Protein AF-A0A7Y7D409-F1 (afdb_monomer_lite)

Secondary structure (DSSP, 8-state):
-------HHHHHHHHHHHHHHHHHHHHHHHTTSSS--HHHHHHHHTT---HHHHHHHHH-HHHHHHHHHHHHHH-SEEE---SS---SSS--EEETTEEEEEEE-SS-TTEEEEEEEES-TTSPPPSEEEEE-GGG-EEEEEPPPPBTTEEEEEEETTSHHHHHHH-TT-EEEE-

Sequence (175 aa):
MNKYVIDLALKEVAQAHFVDQDNARSLMNSHAEGSLAASRIYRYVMGGQDDTVAKAVRENLSVRRIYRELLAKTSAFYIPEALAASTEEYPERHGEGCLVRLQDSRAQADQVYLIIEVKDQRRDLPKSLTLFGVEDKMVSLDLPAGRNGVVQTIIDRSSLAAVLLADPKTEIFLR

Structure (m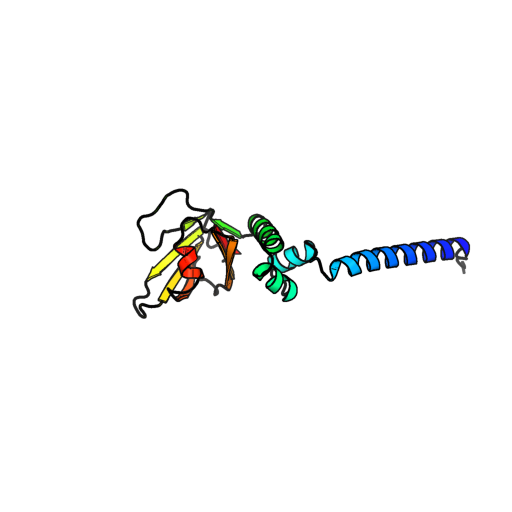mCIF, N/CA/C/O backbone):
data_AF-A0A7Y7D409-F1
#
_entry.id   AF-A0A7Y7D409-F1
#
loop_
_atom_site.group_PDB
_atom_site.id
_atom_site.type_symbol
_atom_site.label_atom_id
_atom_site.label_alt_id
_atom_site.label_comp_id
_atom_site.label_asym_id
_atom_site.label_entity_id
_atom_site.label_seq_id
_atom_site.pdbx_PDB_ins_code
_atom_site.Cartn_x
_atom_site.Cartn_y
_atom_site.Cartn_z
_atom_site.occupancy
_atom_site.B_iso_or_equiv
_atom_site.auth_seq_id
_atom_site.auth_comp_id
_atom_site.auth_asym_id
_atom_site.auth_atom_id
_atom_site.pdbx_PDB_model_num
ATOM 1 N N . MET A 1 1 ? 20.538 -36.639 -53.319 1.00 38.84 1 MET A N 1
ATOM 2 C CA . MET A 1 1 ? 21.292 -35.884 -52.292 1.00 38.84 1 MET A CA 1
ATOM 3 C C . MET A 1 1 ? 21.443 -34.450 -52.777 1.00 38.84 1 MET A C 1
ATOM 5 O O . MET A 1 1 ? 22.251 -34.213 -53.662 1.00 38.84 1 MET A O 1
ATOM 9 N N . ASN A 1 2 ? 20.622 -33.523 -52.279 1.00 40.50 2 ASN A N 1
ATOM 10 C CA . ASN A 1 2 ? 20.646 -32.122 -52.705 1.00 40.50 2 ASN A CA 1
ATOM 11 C C . ASN A 1 2 ? 21.548 -31.330 -51.745 1.00 40.50 2 ASN A C 1
ATOM 13 O O . ASN A 1 2 ? 21.219 -31.207 -50.566 1.00 40.50 2 ASN A O 1
ATOM 17 N N . LYS A 1 3 ? 22.714 -30.867 -52.211 1.00 48.41 3 LYS A N 1
ATOM 18 C CA . LYS A 1 3 ? 23.605 -30.005 -51.422 1.00 48.41 3 LYS A CA 1
ATOM 19 C C . LYS A 1 3 ? 23.141 -28.561 -51.604 1.00 48.41 3 LYS A C 1
ATOM 21 O O . LYS A 1 3 ? 23.311 -28.002 -52.682 1.00 48.41 3 LYS A O 1
ATOM 26 N N . TYR A 1 4 ? 22.557 -27.971 -50.564 1.00 51.78 4 TYR A N 1
ATOM 27 C CA . TYR A 1 4 ? 22.319 -26.530 -50.514 1.00 51.78 4 TYR A CA 1
ATOM 28 C C . TYR A 1 4 ? 23.675 -25.816 -50.473 1.00 51.78 4 TYR A C 1
ATOM 30 O O . TYR A 1 4 ? 24.388 -25.880 -49.472 1.00 51.78 4 TYR A O 1
ATOM 38 N N . VAL A 1 5 ? 24.048 -25.179 -51.582 1.00 56.62 5 VAL A N 1
ATOM 39 C CA . VAL A 1 5 ? 25.171 -24.241 -51.632 1.00 56.62 5 VAL A CA 1
ATOM 40 C C . VAL A 1 5 ? 24.634 -22.916 -51.106 1.00 56.62 5 VAL A C 1
ATOM 42 O O . VAL A 1 5 ? 23.872 -22.239 -51.788 1.00 56.62 5 VAL A O 1
ATOM 45 N N . ILE A 1 6 ? 24.954 -22.593 -49.854 1.00 57.56 6 ILE A N 1
ATOM 46 C CA . ILE A 1 6 ? 24.654 -21.277 -49.289 1.00 57.56 6 ILE A CA 1
ATOM 47 C C . ILE A 1 6 ? 25.613 -20.289 -49.952 1.00 57.56 6 ILE A C 1
ATOM 49 O O . ILE A 1 6 ? 26.829 -20.453 -49.853 1.00 57.56 6 ILE A O 1
ATOM 53 N N . ASP A 1 7 ? 25.049 -19.306 -50.648 1.00 67.00 7 ASP A N 1
ATOM 54 C CA . ASP A 1 7 ? 25.783 -18.224 -51.297 1.00 67.00 7 ASP A CA 1
ATOM 55 C C . ASP A 1 7 ? 26.647 -17.480 -50.264 1.00 67.00 7 ASP A C 1
ATOM 57 O O . ASP A 1 7 ? 26.165 -17.039 -49.214 1.00 67.00 7 ASP A O 1
ATOM 61 N N . LEU A 1 8 ? 27.947 -17.390 -50.548 1.00 59.88 8 LEU A N 1
ATOM 62 C CA . LEU A 1 8 ? 28.950 -16.800 -49.666 1.00 59.88 8 LEU A CA 1
ATOM 63 C C . LEU A 1 8 ? 28.647 -15.319 -49.393 1.00 59.88 8 LEU A C 1
ATOM 65 O O . LEU A 1 8 ? 28.814 -14.868 -48.262 1.00 59.88 8 LEU A O 1
ATOM 69 N N . ALA A 1 9 ? 28.096 -14.605 -50.380 1.00 64.62 9 ALA A N 1
ATOM 70 C CA . ALA A 1 9 ? 27.677 -13.215 -50.222 1.00 64.62 9 ALA A CA 1
ATOM 71 C C . ALA A 1 9 ? 26.501 -13.086 -49.238 1.00 64.62 9 ALA A C 1
ATOM 73 O O . ALA A 1 9 ? 26.451 -12.165 -48.425 1.00 64.62 9 ALA A O 1
ATOM 74 N N . LEU A 1 10 ? 25.581 -14.057 -49.243 1.00 62.00 10 LEU A N 1
ATOM 75 C CA . LEU A 1 10 ? 24.453 -14.094 -48.309 1.00 62.00 10 LEU A CA 1
ATOM 76 C C . LEU A 1 10 ? 24.924 -14.345 -46.869 1.00 62.00 10 LEU A C 1
ATOM 78 O O . LEU A 1 10 ? 24.352 -13.808 -45.921 1.00 62.00 10 LEU A O 1
ATOM 82 N N . LYS A 1 11 ? 25.988 -15.140 -46.702 1.00 64.12 11 LYS A N 1
ATOM 83 C CA . LYS A 1 11 ? 26.607 -15.405 -45.400 1.00 64.12 11 LYS A CA 1
ATOM 84 C C . LYS A 1 11 ? 27.303 -14.163 -44.840 1.00 64.12 11 LYS A C 1
ATOM 86 O O . LYS A 1 11 ? 27.151 -13.887 -43.654 1.00 64.12 11 LYS A O 1
ATOM 91 N N . GLU A 1 12 ? 28.023 -13.416 -45.671 1.00 67.88 12 GLU A N 1
ATOM 92 C CA . GLU A 1 12 ? 28.714 -12.189 -45.255 1.00 67.88 12 GLU A CA 1
ATOM 93 C C . GLU A 1 12 ? 27.729 -11.076 -44.881 1.00 67.88 12 GLU A C 1
ATOM 95 O O . GLU A 1 12 ? 27.881 -10.449 -43.834 1.00 67.88 12 GLU A O 1
ATOM 100 N N . VAL A 1 13 ? 26.657 -10.900 -45.661 1.00 69.06 13 VAL A N 1
ATOM 101 C CA . VAL A 1 13 ? 25.583 -9.947 -45.337 1.00 69.06 13 VAL A CA 1
ATOM 102 C C . VAL A 1 13 ? 24.866 -10.343 -44.044 1.00 69.06 13 VAL A C 1
ATOM 104 O O . VAL A 1 13 ? 24.617 -9.492 -43.191 1.00 69.06 13 VAL A O 1
ATOM 107 N N . ALA A 1 14 ? 24.579 -11.634 -43.849 1.00 61.69 14 ALA A N 1
ATOM 108 C CA . ALA A 1 14 ? 23.964 -12.118 -42.615 1.00 61.69 14 ALA A CA 1
ATOM 109 C C . ALA A 1 14 ? 24.877 -11.924 -41.393 1.00 61.69 14 ALA A C 1
ATOM 111 O O . ALA A 1 14 ? 24.393 -11.563 -40.322 1.00 61.69 14 ALA A O 1
ATOM 112 N N . GLN A 1 15 ? 26.190 -12.126 -41.543 1.00 64.00 15 GLN A N 1
ATOM 113 C CA . GLN A 1 15 ? 27.163 -11.901 -40.472 1.00 64.00 15 GLN A CA 1
ATOM 114 C C . GLN A 1 15 ? 27.304 -10.417 -40.126 1.00 64.00 15 GLN A C 1
ATOM 116 O O . GLN A 1 15 ? 27.269 -10.081 -38.945 1.00 64.00 15 GLN A O 1
ATOM 121 N N . ALA A 1 16 ? 27.388 -9.533 -41.123 1.00 65.56 16 ALA A N 1
ATOM 122 C CA . ALA A 1 16 ? 27.434 -8.088 -40.904 1.00 65.56 16 ALA A CA 1
ATOM 123 C C . ALA A 1 16 ? 26.174 -7.593 -40.178 1.00 65.56 16 ALA A C 1
ATOM 125 O O . ALA A 1 16 ? 26.263 -6.899 -39.169 1.00 65.56 16 ALA A O 1
ATOM 126 N N . HIS A 1 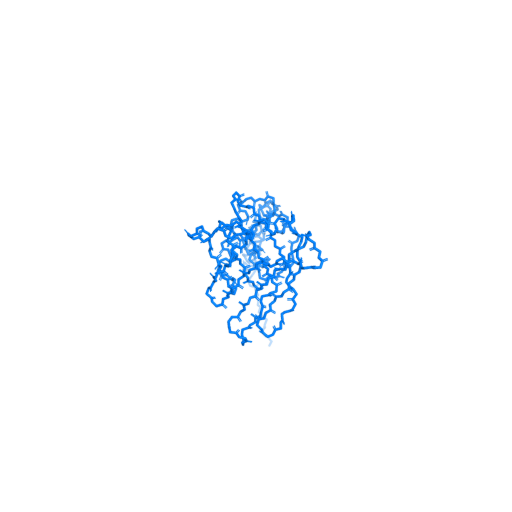17 ? 24.998 -8.055 -40.609 1.00 59.00 17 HIS A N 1
ATOM 127 C CA . HIS A 1 17 ? 23.730 -7.690 -39.982 1.00 59.00 17 HIS A CA 1
ATOM 128 C C . HIS A 1 17 ? 23.602 -8.223 -38.543 1.00 59.00 17 HIS A C 1
ATOM 130 O O . HIS A 1 17 ? 22.967 -7.592 -37.698 1.00 59.00 17 HIS A O 1
ATOM 136 N N . PHE A 1 18 ? 24.203 -9.378 -38.240 1.00 56.41 18 PHE A N 1
ATOM 137 C CA . PHE A 1 18 ? 24.221 -9.934 -36.885 1.00 56.41 18 PHE A CA 1
ATOM 138 C C . PHE A 1 18 ? 25.154 -9.144 -35.959 1.00 56.41 18 PHE A C 1
ATOM 140 O O . PHE A 1 18 ? 24.795 -8.873 -34.817 1.00 56.41 18 PHE A O 1
ATOM 147 N N . VAL A 1 19 ? 26.317 -8.724 -36.466 1.00 68.25 19 VAL A N 1
ATOM 148 C CA . VAL A 1 19 ? 27.272 -7.874 -35.739 1.00 68.25 19 VAL A CA 1
ATOM 149 C C . VAL A 1 19 ? 26.679 -6.489 -35.469 1.00 68.25 19 VAL A C 1
ATOM 151 O O . VAL A 1 19 ? 26.786 -5.993 -34.351 1.00 68.25 19 VAL A O 1
ATOM 154 N N . ASP A 1 20 ? 25.977 -5.895 -36.433 1.00 63.41 20 ASP A N 1
ATOM 155 C CA . ASP A 1 20 ? 25.301 -4.606 -36.243 1.00 63.41 20 ASP A CA 1
ATOM 156 C C . ASP A 1 20 ? 24.177 -4.690 -35.203 1.00 63.41 20 ASP A C 1
ATOM 158 O O . ASP A 1 20 ? 24.021 -3.793 -34.372 1.00 63.41 20 ASP A O 1
ATOM 162 N N . GLN A 1 21 ? 23.421 -5.792 -35.184 1.00 62.19 21 GLN A N 1
ATOM 163 C CA . GLN A 1 21 ? 22.396 -6.028 -34.164 1.00 62.19 21 GLN A CA 1
ATOM 164 C C . GLN A 1 21 ? 22.987 -6.258 -32.770 1.00 62.19 21 GLN A C 1
ATOM 166 O O . GLN A 1 21 ? 22.408 -5.799 -31.782 1.00 62.19 21 GLN A O 1
ATOM 171 N N . ASP A 1 22 ? 24.121 -6.951 -32.677 1.00 60.91 22 ASP A N 1
ATOM 172 C CA . ASP A 1 22 ? 24.805 -7.192 -31.407 1.00 60.91 22 ASP A CA 1
ATOM 173 C C . ASP A 1 22 ? 25.440 -5.905 -30.862 1.00 60.91 22 ASP A C 1
ATOM 175 O O . ASP A 1 22 ? 25.284 -5.579 -29.686 1.00 60.91 22 ASP A O 1
ATOM 179 N N . ASN A 1 23 ? 26.022 -5.085 -31.740 1.00 59.66 23 ASN A N 1
ATOM 180 C CA . ASN A 1 23 ? 26.533 -3.758 -31.400 1.00 59.66 23 ASN A CA 1
ATOM 181 C C . ASN A 1 23 ? 25.413 -2.809 -30.958 1.00 59.66 23 ASN A C 1
ATOM 183 O O . ASN A 1 23 ? 25.553 -2.128 -29.943 1.00 59.66 23 ASN A O 1
ATOM 187 N N . ALA A 1 24 ? 24.273 -2.797 -31.657 1.00 58.12 24 ALA A N 1
ATOM 188 C CA . ALA A 1 24 ? 23.109 -2.006 -31.259 1.00 58.12 24 ALA A CA 1
ATOM 189 C C . ALA A 1 24 ? 22.568 -2.443 -29.886 1.00 58.12 24 ALA A C 1
ATOM 191 O O . ALA A 1 24 ? 22.244 -1.600 -29.049 1.00 58.12 24 ALA A O 1
ATOM 192 N N . ARG A 1 25 ? 22.530 -3.754 -29.613 1.00 57.84 25 ARG A N 1
ATOM 193 C CA . ARG A 1 25 ? 22.157 -4.296 -28.297 1.00 57.84 25 ARG A CA 1
ATOM 194 C C . ARG A 1 25 ? 23.169 -3.948 -27.212 1.00 57.84 25 ARG A C 1
ATOM 196 O O . ARG A 1 25 ? 22.762 -3.597 -26.110 1.00 57.84 25 ARG A O 1
ATOM 203 N N . SER A 1 26 ? 24.461 -4.007 -27.516 1.00 48.62 26 SER A N 1
ATOM 204 C CA . SER A 1 26 ? 25.540 -3.654 -26.591 1.00 48.62 26 SER A CA 1
ATOM 205 C C . SER A 1 26 ? 25.514 -2.163 -26.233 1.00 48.62 26 SER A C 1
ATOM 207 O O . SER A 1 26 ? 25.622 -1.811 -25.061 1.00 48.62 26 SER A O 1
ATOM 209 N N . LEU A 1 27 ? 25.240 -1.285 -27.206 1.00 54.72 27 LEU A N 1
ATOM 210 C CA . LEU A 1 27 ? 25.051 0.157 -26.992 1.00 54.72 27 LEU A CA 1
ATOM 211 C C . LEU A 1 27 ? 23.774 0.477 -26.196 1.00 54.72 27 LEU A C 1
ATOM 213 O O . LEU A 1 27 ? 23.774 1.367 -25.348 1.00 54.72 27 LEU A O 1
ATOM 217 N N . MET A 1 28 ? 22.686 -0.266 -26.420 1.00 56.88 28 MET A N 1
ATOM 218 C CA . MET A 1 28 ? 21.476 -0.149 -25.598 1.00 56.88 28 MET A CA 1
ATOM 219 C C . MET A 1 28 ? 21.702 -0.645 -24.164 1.00 56.88 28 MET A C 1
ATOM 221 O O . MET A 1 28 ? 21.173 -0.052 -23.226 1.00 56.88 28 MET A O 1
ATOM 225 N N . ASN A 1 29 ? 22.505 -1.695 -23.979 1.00 52.81 29 ASN A N 1
ATOM 226 C CA . ASN A 1 29 ? 22.833 -2.236 -22.662 1.00 52.81 29 ASN A CA 1
ATOM 227 C C . ASN A 1 29 ? 23.828 -1.352 -21.891 1.00 52.81 29 ASN A C 1
ATOM 229 O O . ASN A 1 29 ? 23.675 -1.202 -20.682 1.00 52.81 29 ASN A O 1
ATOM 233 N N . SER A 1 30 ? 24.788 -0.706 -22.560 1.00 43.00 30 SER A N 1
ATOM 234 C CA . SER A 1 30 ? 25.773 0.173 -21.910 1.00 43.00 30 SER A CA 1
ATOM 235 C C . SER A 1 30 ? 25.174 1.498 -21.418 1.00 43.00 30 SER A C 1
ATOM 237 O O . SER A 1 30 ? 25.635 2.052 -20.423 1.00 43.00 30 SER A O 1
ATOM 239 N N . HIS A 1 31 ? 24.088 1.983 -22.030 1.00 47.09 31 HIS A N 1
ATOM 240 C CA . HIS A 1 31 ? 23.266 3.068 -21.469 1.00 47.09 31 HIS A CA 1
ATOM 241 C C . HIS A 1 31 ? 22.257 2.597 -20.403 1.00 47.09 31 HIS A C 1
ATOM 243 O O . HIS A 1 31 ? 21.731 3.421 -19.649 1.00 47.09 31 HIS A O 1
ATOM 249 N N . ALA A 1 32 ? 22.002 1.290 -20.295 1.00 48.31 32 ALA A N 1
ATOM 250 C CA . ALA A 1 32 ? 21.082 0.708 -19.317 1.00 48.31 32 ALA A CA 1
ATOM 251 C C . ALA A 1 32 ? 21.741 0.364 -17.968 1.00 48.31 32 ALA A C 1
ATOM 253 O O . ALA A 1 32 ? 21.025 0.160 -16.990 1.00 48.31 32 ALA A O 1
ATOM 254 N N . GLU A 1 33 ? 23.076 0.361 -17.862 1.00 43.91 33 GLU A N 1
ATOM 255 C CA . GLU A 1 33 ? 23.756 0.153 -16.569 1.00 43.91 33 GLU A CA 1
ATOM 256 C C . GLU A 1 33 ? 23.437 1.260 -15.541 1.00 43.91 33 GLU A C 1
ATOM 258 O O . GLU A 1 33 ? 23.519 1.021 -14.338 1.00 43.91 33 GLU A O 1
ATOM 263 N N . GLY A 1 34 ? 22.979 2.438 -15.993 1.00 53.38 34 GLY A N 1
ATOM 264 C CA . GLY A 1 34 ? 22.490 3.528 -15.133 1.00 53.38 34 GLY A CA 1
ATOM 265 C C . GLY A 1 34 ? 20.979 3.803 -15.194 1.00 53.38 34 GLY A C 1
ATOM 266 O O . GLY A 1 34 ? 20.464 4.535 -14.349 1.00 53.38 34 GLY A O 1
ATOM 267 N N . SER A 1 35 ? 20.250 3.235 -16.162 1.00 65.81 35 SER A N 1
ATOM 268 C CA . SER A 1 35 ? 18.824 3.511 -16.393 1.00 65.81 35 SER A CA 1
ATOM 269 C C . SER A 1 35 ? 18.010 2.218 -16.371 1.00 65.81 35 SER A C 1
ATOM 271 O O . SER A 1 35 ? 18.141 1.359 -17.242 1.00 65.81 35 SER A O 1
ATOM 273 N N . LEU A 1 36 ? 17.155 2.061 -15.356 1.00 80.75 36 LEU A N 1
ATOM 274 C CA . LEU A 1 36 ? 16.286 0.892 -15.227 1.00 80.75 36 LEU A CA 1
ATOM 275 C C . LEU A 1 36 ? 15.238 0.860 -16.343 1.00 80.75 36 LEU A C 1
ATOM 277 O O . LEU A 1 36 ? 14.388 1.743 -16.442 1.00 80.75 36 LEU A O 1
ATOM 281 N N . ALA A 1 37 ? 15.246 -0.209 -17.139 1.00 85.94 37 ALA A N 1
ATOM 282 C CA . ALA A 1 37 ? 14.230 -0.430 -18.160 1.00 85.94 37 ALA A CA 1
ATOM 283 C C . ALA A 1 37 ? 12.823 -0.575 -17.544 1.00 85.94 37 ALA A C 1
ATOM 285 O O . ALA A 1 37 ? 12.627 -1.311 -16.573 1.00 85.94 37 ALA A O 1
ATOM 286 N N . ALA A 1 38 ? 11.814 0.046 -18.164 1.00 82.38 38 ALA A N 1
ATOM 287 C CA . ALA A 1 38 ? 10.423 -0.003 -17.696 1.00 82.38 38 ALA A CA 1
ATOM 288 C C . ALA A 1 38 ? 9.864 -1.436 -17.591 1.00 82.38 38 ALA A C 1
ATOM 290 O O . ALA A 1 38 ? 9.092 -1.741 -16.686 1.00 82.38 38 ALA A O 1
ATOM 291 N N . SER A 1 39 ? 10.301 -2.348 -18.465 1.00 86.44 39 SER A N 1
ATOM 292 C CA . SER A 1 39 ? 9.932 -3.772 -18.423 1.00 86.44 39 SER A CA 1
ATOM 293 C C . SER A 1 39 ? 10.412 -4.478 -17.151 1.00 86.44 39 SER A C 1
ATOM 295 O O . SER A 1 39 ? 9.751 -5.394 -16.659 1.00 86.44 39 SER A O 1
ATOM 297 N N . ARG A 1 40 ? 11.545 -4.038 -16.593 1.00 92.69 40 ARG A N 1
ATOM 298 C CA . ARG A 1 40 ? 12.115 -4.554 -15.345 1.00 92.69 40 ARG A CA 1
ATOM 299 C C . ARG A 1 40 ? 11.287 -4.082 -14.149 1.00 92.69 40 ARG A C 1
ATOM 301 O O . ARG A 1 40 ? 10.931 -4.896 -13.302 1.00 92.69 40 ARG A O 1
ATOM 308 N N . ILE A 1 41 ? 10.877 -2.809 -14.155 1.00 90.06 41 ILE A N 1
ATOM 309 C CA . ILE A 1 41 ? 9.949 -2.244 -13.160 1.00 90.06 41 ILE A CA 1
ATOM 310 C C . ILE A 1 41 ? 8.594 -2.956 -13.231 1.00 90.06 41 ILE A C 1
ATOM 312 O O . ILE A 1 41 ? 8.061 -3.361 -12.205 1.00 90.06 41 ILE A O 1
ATOM 316 N N . TYR A 1 42 ? 8.064 -3.187 -14.433 1.00 89.12 42 TYR A N 1
ATOM 317 C CA . TYR A 1 42 ? 6.821 -3.935 -14.620 1.00 89.12 42 TYR A CA 1
ATOM 318 C C . TYR A 1 42 ? 6.912 -5.359 -14.060 1.00 89.12 42 TYR A C 1
ATOM 320 O O . TYR A 1 42 ? 6.029 -5.788 -13.324 1.00 89.12 42 TYR A O 1
ATOM 328 N N . ARG A 1 43 ? 7.998 -6.091 -14.340 1.00 90.94 43 ARG A N 1
ATOM 329 C CA . ARG A 1 43 ? 8.209 -7.431 -13.770 1.00 90.94 43 ARG A CA 1
ATOM 330 C C . ARG A 1 43 ? 8.232 -7.400 -12.241 1.00 90.94 43 ARG A C 1
ATOM 332 O O . ARG A 1 43 ? 7.646 -8.281 -11.620 1.00 90.94 43 ARG A O 1
ATOM 339 N N . TYR A 1 44 ? 8.877 -6.390 -11.661 1.00 91.44 44 TYR A N 1
ATOM 340 C CA . TYR A 1 44 ? 8.901 -6.182 -10.216 1.00 91.44 44 TYR A CA 1
ATOM 341 C C . TYR A 1 44 ? 7.495 -5.915 -9.655 1.00 91.44 44 TYR A C 1
ATOM 343 O O . TYR A 1 44 ? 7.074 -6.593 -8.723 1.00 91.44 44 TYR A O 1
ATOM 351 N N . VAL A 1 45 ? 6.710 -5.030 -10.287 1.00 91.12 45 VAL A N 1
ATOM 352 C CA . VAL A 1 45 ? 5.292 -4.795 -9.940 1.00 91.12 45 VAL A CA 1
ATOM 353 C C . VAL A 1 45 ? 4.493 -6.094 -9.979 1.00 91.12 45 VAL A C 1
ATOM 355 O O . VAL A 1 45 ? 3.681 -6.336 -9.095 1.00 91.12 45 VAL A O 1
ATOM 358 N N . MET A 1 46 ? 4.755 -6.965 -10.956 1.00 88.50 46 MET A N 1
ATOM 359 C CA . MET A 1 46 ? 4.071 -8.251 -11.092 1.00 88.50 46 MET A CA 1
ATOM 360 C C . MET A 1 46 ? 4.481 -9.304 -10.048 1.00 88.50 46 MET A C 1
ATOM 362 O O . MET A 1 46 ? 3.883 -10.378 -10.031 1.00 88.50 46 MET A O 1
ATOM 366 N N . GLY A 1 47 ? 5.405 -8.991 -9.134 1.00 85.88 47 GLY A N 1
ATOM 367 C CA . GLY A 1 47 ? 5.862 -9.873 -8.052 1.00 85.88 47 GLY A CA 1
ATOM 368 C C . GLY A 1 47 ? 7.228 -10.515 -8.302 1.00 85.88 47 GLY A C 1
ATOM 369 O O . GLY A 1 47 ? 7.637 -11.405 -7.558 1.00 85.88 47 GLY A O 1
ATOM 370 N N . GLY A 1 48 ? 7.938 -10.097 -9.353 1.00 86.81 48 GLY A N 1
ATOM 371 C CA . GLY A 1 48 ? 9.326 -10.492 -9.566 1.00 86.81 48 GLY A CA 1
ATOM 372 C C . GLY A 1 48 ? 10.246 -9.887 -8.505 1.00 86.81 48 GLY A C 1
ATOM 373 O O . GLY A 1 48 ? 10.090 -8.730 -8.132 1.00 86.81 48 GLY A O 1
ATOM 374 N N . GLN A 1 49 ? 11.229 -10.657 -8.050 1.00 88.62 49 GLN A N 1
ATOM 375 C CA . GLN A 1 49 ? 12.252 -10.174 -7.123 1.00 88.62 49 GLN A CA 1
ATOM 376 C C . GLN A 1 49 ? 13.359 -9.458 -7.900 1.00 88.62 49 GLN A C 1
ATOM 378 O O . GLN A 1 49 ? 13.890 -10.005 -8.869 1.00 88.62 49 GLN A O 1
ATOM 383 N N . ASP A 1 50 ? 13.682 -8.228 -7.498 1.00 91.50 50 ASP A N 1
ATOM 384 C CA . ASP A 1 50 ? 14.733 -7.427 -8.123 1.00 91.50 50 ASP A CA 1
ATOM 385 C C . ASP A 1 50 ? 15.235 -6.332 -7.173 1.00 91.50 50 ASP A C 1
ATOM 387 O O . ASP A 1 50 ? 14.664 -5.242 -7.092 1.00 91.50 50 ASP A O 1
ATOM 391 N N . ASP A 1 51 ? 16.331 -6.608 -6.466 1.00 91.12 51 ASP A N 1
ATOM 392 C CA . ASP A 1 51 ? 16.886 -5.695 -5.459 1.00 91.12 51 ASP A CA 1
ATOM 393 C C . ASP A 1 51 ? 17.313 -4.344 -6.046 1.00 91.12 51 ASP A C 1
ATOM 395 O O . ASP A 1 51 ? 17.248 -3.314 -5.369 1.00 91.12 51 ASP A O 1
ATOM 399 N N . THR A 1 52 ? 17.726 -4.319 -7.320 1.00 91.81 52 THR A N 1
ATOM 400 C CA . THR A 1 52 ? 18.095 -3.068 -7.994 1.00 91.81 52 THR A CA 1
ATOM 401 C C . THR A 1 52 ? 16.865 -2.191 -8.198 1.00 91.81 52 THR A C 1
ATOM 403 O O . THR A 1 52 ? 16.908 -0.994 -7.909 1.00 91.81 52 THR A O 1
ATOM 406 N N . VAL A 1 53 ? 15.756 -2.780 -8.658 1.00 91.56 53 VAL A N 1
ATOM 407 C CA . VAL A 1 53 ? 14.486 -2.056 -8.801 1.00 91.56 53 VAL A CA 1
ATOM 408 C C . VAL A 1 53 ? 13.947 -1.653 -7.431 1.00 91.56 53 VAL A C 1
ATOM 410 O O . VAL A 1 53 ? 13.580 -0.494 -7.258 1.00 91.56 53 VAL A O 1
ATOM 413 N N . ALA A 1 54 ? 13.966 -2.546 -6.439 1.00 91.31 54 ALA A N 1
ATOM 414 C CA . ALA A 1 54 ? 13.509 -2.251 -5.082 1.00 91.31 54 ALA A CA 1
ATOM 415 C C . ALA A 1 54 ? 14.275 -1.071 -4.460 1.00 91.31 54 ALA A C 1
ATOM 417 O O . ALA A 1 54 ? 13.680 -0.180 -3.847 1.00 91.31 54 ALA A O 1
ATOM 418 N N . LYS A 1 55 ? 15.600 -1.022 -4.645 1.00 92.06 55 LYS A N 1
ATOM 419 C CA . LYS A 1 55 ? 16.432 0.112 -4.223 1.00 92.06 55 LYS A CA 1
ATOM 420 C C . LYS A 1 55 ? 16.066 1.389 -4.981 1.00 92.06 55 LYS A C 1
ATOM 422 O O . LYS A 1 55 ? 15.834 2.421 -4.357 1.00 92.06 55 LYS A O 1
ATOM 427 N N . ALA A 1 56 ? 15.947 1.325 -6.303 1.00 92.31 56 ALA A N 1
ATOM 428 C CA . ALA A 1 56 ? 15.625 2.500 -7.105 1.00 92.31 56 ALA A CA 1
ATOM 429 C C . ALA A 1 56 ? 14.224 3.059 -6.823 1.00 92.31 56 ALA A C 1
ATOM 431 O O . ALA A 1 56 ? 14.060 4.271 -6.787 1.00 92.31 56 ALA A O 1
ATOM 432 N N . VAL A 1 57 ? 13.225 2.218 -6.547 1.00 92.06 57 VAL A N 1
ATOM 433 C CA . VAL A 1 57 ? 11.894 2.670 -6.105 1.00 92.06 57 VAL A CA 1
ATOM 434 C C . VAL A 1 57 ? 11.994 3.459 -4.787 1.00 92.06 57 VAL A C 1
ATOM 436 O O . VAL A 1 57 ? 11.323 4.481 -4.615 1.00 92.06 57 VAL A O 1
ATOM 439 N N . ARG A 1 58 ? 12.884 3.049 -3.872 1.00 90.44 58 ARG A N 1
ATOM 440 C CA . ARG A 1 58 ? 13.127 3.736 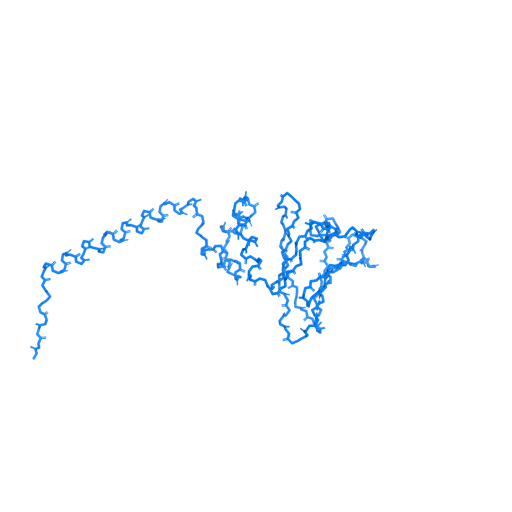-2.589 1.00 90.44 58 ARG A CA 1
ATOM 441 C C . ARG A 1 58 ? 13.969 5.008 -2.693 1.00 90.44 58 ARG A C 1
ATOM 443 O O . ARG A 1 58 ? 13.798 5.888 -1.858 1.00 90.44 58 ARG A O 1
ATOM 450 N N . GLU A 1 59 ? 14.837 5.136 -3.687 1.00 91.00 59 GLU A N 1
ATOM 451 C CA . GLU A 1 59 ? 15.815 6.238 -3.747 1.00 91.00 59 GLU A CA 1
ATOM 452 C C . GLU A 1 59 ? 15.564 7.230 -4.893 1.00 91.00 59 GLU A C 1
ATOM 454 O O . GLU A 1 59 ? 15.964 8.387 -4.804 1.00 91.00 59 GLU A O 1
ATOM 459 N N . ASN A 1 60 ? 14.881 6.811 -5.961 1.00 91.00 60 ASN A N 1
ATOM 460 C CA . ASN A 1 60 ? 14.682 7.604 -7.169 1.00 91.00 60 ASN A CA 1
ATOM 461 C C . ASN A 1 60 ? 13.199 7.947 -7.373 1.00 91.00 60 ASN A C 1
ATOM 463 O O . ASN A 1 60 ? 12.363 7.082 -7.648 1.00 91.00 60 ASN A O 1
ATOM 467 N N . LEU A 1 61 ? 12.890 9.242 -7.291 1.00 89.00 61 LEU A N 1
ATOM 468 C CA . LEU A 1 61 ? 11.536 9.774 -7.434 1.00 89.00 61 LEU A CA 1
ATOM 469 C C . LEU A 1 61 ? 10.892 9.435 -8.789 1.00 89.00 61 LEU A C 1
ATOM 471 O O . LEU A 1 61 ? 9.724 9.054 -8.838 1.00 89.00 61 LEU A O 1
ATOM 475 N N . SER A 1 62 ? 11.640 9.526 -9.888 1.00 90.25 62 SER A N 1
ATOM 476 C CA . SER A 1 62 ? 11.120 9.217 -11.225 1.00 90.25 62 SER A CA 1
ATOM 477 C C . SER A 1 62 ? 10.737 7.742 -11.349 1.00 90.25 62 SER A C 1
ATOM 479 O O . SER A 1 62 ? 9.669 7.419 -11.865 1.00 90.25 62 SER A O 1
ATOM 481 N N . VAL A 1 63 ? 11.569 6.842 -10.814 1.00 90.81 63 VAL A N 1
ATOM 482 C CA . VAL A 1 63 ? 11.282 5.397 -10.794 1.00 90.81 63 VAL A CA 1
ATOM 483 C C . VAL A 1 63 ? 10.061 5.102 -9.925 1.00 90.81 63 VAL A C 1
ATOM 485 O O . VAL A 1 63 ? 9.204 4.313 -10.320 1.00 90.81 63 VAL A O 1
ATOM 488 N N . ARG A 1 64 ? 9.939 5.768 -8.773 1.00 92.31 64 ARG A N 1
ATOM 489 C CA . ARG A 1 64 ? 8.779 5.633 -7.884 1.00 92.31 64 ARG A CA 1
ATOM 490 C C . ARG A 1 64 ? 7.473 6.054 -8.552 1.00 92.31 64 ARG A C 1
ATOM 492 O O . ARG A 1 64 ? 6.475 5.357 -8.400 1.00 92.31 64 ARG A O 1
ATOM 499 N N . ARG A 1 65 ? 7.478 7.148 -9.317 1.00 90.44 65 ARG A N 1
ATOM 500 C CA . ARG A 1 65 ? 6.299 7.606 -10.070 1.00 90.44 65 ARG A CA 1
ATOM 501 C C . ARG A 1 65 ? 5.871 6.594 -11.126 1.00 90.44 65 ARG A C 1
ATOM 503 O O . ARG A 1 65 ? 4.705 6.221 -11.154 1.00 90.44 65 ARG A O 1
ATOM 510 N N . ILE A 1 66 ? 6.819 6.064 -11.904 1.00 91.00 66 ILE A N 1
ATOM 511 C CA . ILE A 1 66 ? 6.539 4.992 -12.876 1.00 91.00 66 ILE A CA 1
ATOM 512 C C . ILE A 1 66 ? 5.966 3.759 -12.165 1.00 91.00 66 ILE A C 1
ATOM 514 O O . ILE A 1 66 ? 4.994 3.163 -12.620 1.00 91.00 66 ILE A O 1
ATOM 518 N N . TYR A 1 67 ? 6.546 3.379 -11.028 1.00 92.69 67 TYR A N 1
ATOM 519 C CA . TYR A 1 67 ? 6.067 2.257 -10.226 1.00 92.69 67 TYR A CA 1
ATOM 520 C C . TYR A 1 67 ? 4.628 2.476 -9.714 1.00 92.69 67 TYR A C 1
ATOM 522 O O . TYR A 1 67 ? 3.794 1.585 -9.867 1.00 92.69 67 TYR A O 1
ATOM 530 N N . ARG A 1 68 ? 4.302 3.672 -9.201 1.00 93.50 68 ARG A N 1
ATOM 531 C CA . ARG A 1 68 ? 2.942 4.075 -8.788 1.00 93.50 68 ARG A CA 1
ATOM 532 C C . ARG A 1 68 ? 1.947 4.019 -9.953 1.00 93.50 68 ARG A C 1
ATOM 534 O O . ARG A 1 68 ? 0.867 3.452 -9.808 1.00 93.50 68 ARG A O 1
ATOM 541 N N . GLU A 1 69 ? 2.321 4.526 -11.128 1.00 91.12 69 GLU A N 1
ATOM 542 C CA . GLU A 1 69 ? 1.487 4.462 -12.339 1.00 91.12 69 GLU A CA 1
ATOM 543 C C . GLU A 1 69 ? 1.208 3.024 -12.795 1.00 91.12 69 GLU A C 1
ATOM 545 O O . GLU A 1 69 ? 0.107 2.708 -13.251 1.00 91.12 69 GLU A O 1
ATOM 550 N N . LEU A 1 70 ? 2.200 2.136 -12.691 1.00 91.38 70 LEU A N 1
ATOM 551 C CA . LEU A 1 70 ? 2.034 0.722 -13.020 1.00 91.38 70 LEU A CA 1
ATOM 552 C C . LEU A 1 70 ? 1.165 -0.001 -11.988 1.00 91.38 70 LEU A C 1
ATOM 554 O O . LEU A 1 70 ? 0.345 -0.838 -12.373 1.00 91.38 70 LEU A O 1
ATOM 558 N N . LEU A 1 71 ? 1.291 0.335 -10.701 1.00 92.75 71 LEU A N 1
ATOM 559 C CA . LEU A 1 71 ? 0.413 -0.194 -9.658 1.00 92.75 71 LEU A CA 1
ATOM 560 C C . LEU A 1 71 ? -1.045 0.177 -9.915 1.00 92.75 71 LEU A C 1
ATOM 562 O O . LEU A 1 71 ? -1.885 -0.714 -9.909 1.00 92.75 71 LEU A O 1
ATOM 566 N N . ALA A 1 72 ? -1.338 1.434 -10.256 1.00 89.44 72 ALA A N 1
ATOM 567 C CA . ALA A 1 72 ? -2.700 1.881 -10.564 1.00 89.44 72 ALA A CA 1
ATOM 568 C C . ALA A 1 72 ? -3.378 1.091 -11.699 1.00 89.44 72 ALA A C 1
ATOM 570 O O . ALA A 1 72 ? -4.600 0.999 -11.750 1.00 89.44 72 ALA A O 1
ATOM 571 N N . LYS A 1 73 ? -2.591 0.504 -12.610 1.00 88.25 73 LYS A N 1
ATOM 572 C CA . LYS A 1 73 ? -3.089 -0.311 -13.730 1.00 88.25 73 LYS A CA 1
ATOM 573 C C . LYS A 1 73 ? -3.187 -1.803 -13.420 1.00 88.25 73 LYS A C 1
ATOM 575 O O . LYS A 1 73 ? -3.810 -2.533 -14.185 1.00 88.25 73 LYS A O 1
ATOM 580 N N . THR A 1 74 ? -2.510 -2.273 -12.376 1.00 88.38 74 THR A N 1
ATOM 581 C CA . THR A 1 74 ? -2.315 -3.710 -12.114 1.00 88.38 74 THR A CA 1
ATOM 582 C C . THR A 1 74 ? -2.814 -4.157 -10.747 1.00 88.38 74 THR A C 1
ATOM 584 O O . THR A 1 74 ? -2.852 -5.360 -10.489 1.00 88.38 74 THR A O 1
ATOM 587 N N . SER A 1 75 ? -3.178 -3.227 -9.863 1.00 89.44 75 SER A N 1
ATOM 588 C CA . SER A 1 75 ? -3.710 -3.551 -8.548 1.00 89.44 75 SER A CA 1
ATOM 589 C C . SER A 1 75 ? -5.114 -4.142 -8.640 1.00 89.44 75 SER A C 1
ATOM 591 O O . SER A 1 75 ? -5.934 -3.737 -9.462 1.00 89.44 75 SER A O 1
ATOM 593 N N . ALA A 1 76 ? -5.393 -5.124 -7.781 1.00 89.44 76 ALA A N 1
ATOM 594 C CA . ALA A 1 76 ? -6.713 -5.742 -7.687 1.00 89.44 76 ALA A CA 1
ATOM 595 C C . ALA A 1 76 ? -7.740 -4.767 -7.097 1.00 89.44 76 ALA A C 1
ATOM 597 O O . ALA A 1 76 ? -8.917 -4.787 -7.471 1.00 89.44 76 ALA A O 1
ATOM 598 N N . PHE A 1 77 ? -7.272 -3.907 -6.190 1.00 92.00 77 PHE A N 1
ATOM 599 C CA . PHE A 1 77 ? -8.036 -2.798 -5.645 1.00 92.00 77 PHE A CA 1
ATOM 600 C C . PHE A 1 77 ? -7.163 -1.547 -5.562 1.00 92.00 77 PHE A C 1
ATOM 602 O O . PHE A 1 77 ? -5.953 -1.618 -5.329 1.00 92.00 77 PHE A O 1
ATOM 609 N N . TYR A 1 78 ? -7.798 -0.399 -5.751 1.00 93.50 78 TYR A N 1
ATOM 610 C CA . TYR A 1 78 ? -7.196 0.917 -5.603 1.00 93.50 78 TYR A CA 1
ATOM 611 C C . TYR A 1 78 ? -8.151 1.795 -4.801 1.00 93.50 78 TYR A C 1
ATOM 613 O O . TYR A 1 78 ? -9.356 1.819 -5.069 1.00 93.50 78 TYR A O 1
ATOM 621 N N . ILE A 1 79 ? -7.609 2.484 -3.801 1.00 92.56 79 ILE A N 1
ATOM 622 C CA . ILE A 1 79 ? -8.331 3.470 -3.004 1.00 92.56 79 ILE A CA 1
ATOM 623 C C . ILE A 1 79 ? -7.609 4.806 -3.196 1.00 92.56 79 ILE A C 1
ATOM 625 O O . ILE A 1 79 ? -6.454 4.925 -2.769 1.00 92.56 79 ILE A O 1
ATOM 629 N N . PRO A 1 80 ? -8.248 5.793 -3.848 1.00 89.69 80 PRO A N 1
ATOM 630 C CA . PRO A 1 80 ? -7.662 7.113 -4.024 1.00 89.69 80 PRO A CA 1
ATOM 631 C C . PRO A 1 80 ? -7.611 7.877 -2.694 1.00 89.69 80 PRO A C 1
ATOM 633 O O . PRO A 1 80 ? -8.136 7.437 -1.668 1.00 89.69 80 PRO A O 1
ATOM 636 N N . GLU A 1 81 ? -7.004 9.060 -2.724 1.00 88.94 81 GLU A N 1
ATOM 637 C CA . GLU A 1 81 ? -7.087 10.025 -1.628 1.00 88.94 81 GLU A CA 1
ATOM 638 C C . GLU A 1 81 ? -8.559 10.299 -1.258 1.00 88.94 81 GLU A C 1
ATOM 640 O O . GLU A 1 81 ? -9.419 10.436 -2.134 1.00 88.94 81 GLU A O 1
ATOM 645 N N . ALA A 1 82 ? -8.875 10.393 0.037 1.00 79.81 82 ALA A N 1
ATOM 646 C CA . ALA A 1 82 ? -10.230 10.754 0.443 1.00 79.81 82 ALA A CA 1
ATOM 647 C C . ALA A 1 82 ? -10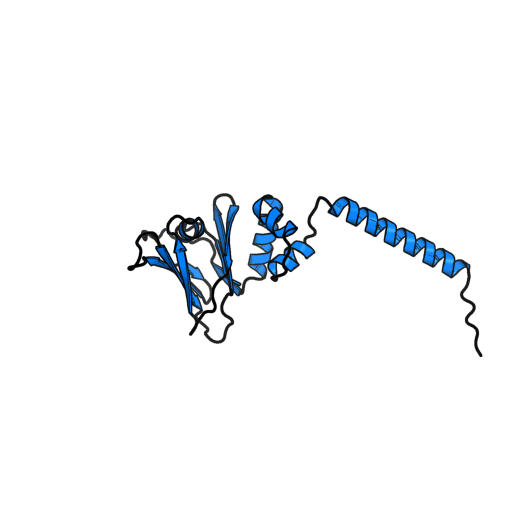.422 12.259 0.307 1.00 79.81 82 ALA A C 1
ATOM 649 O O . ALA A 1 82 ? -9.663 13.057 0.852 1.00 79.81 82 ALA A O 1
ATOM 650 N N . LEU A 1 83 ? -11.504 12.632 -0.372 1.00 60.91 83 LEU A N 1
ATOM 651 C CA . LEU A 1 83 ? -11.907 14.023 -0.568 1.00 60.91 83 LEU A CA 1
ATOM 652 C C . LEU A 1 83 ? -12.564 14.641 0.679 1.00 60.91 83 LEU A C 1
ATOM 654 O O . LEU A 1 83 ? -12.725 15.857 0.741 1.00 60.91 83 LEU A O 1
ATOM 658 N N . ALA A 1 84 ? -12.943 13.823 1.666 1.00 58.34 84 ALA A N 1
ATOM 659 C CA . ALA A 1 84 ? -13.575 14.268 2.903 1.00 58.34 84 ALA A CA 1
ATOM 660 C C . ALA A 1 84 ? -12.633 14.066 4.097 1.00 58.34 84 ALA A C 1
ATOM 662 O O . ALA A 1 84 ? -12.086 12.981 4.293 1.00 58.34 84 ALA A O 1
ATOM 663 N N . ALA A 1 85 ? -12.465 15.111 4.909 1.00 54.50 85 ALA A N 1
ATOM 664 C CA . ALA A 1 85 ? -11.802 14.994 6.199 1.00 54.50 85 ALA A CA 1
ATOM 665 C C . ALA A 1 85 ? -12.727 14.232 7.162 1.00 54.50 85 ALA A C 1
ATOM 667 O O . ALA A 1 85 ? -13.808 14.721 7.489 1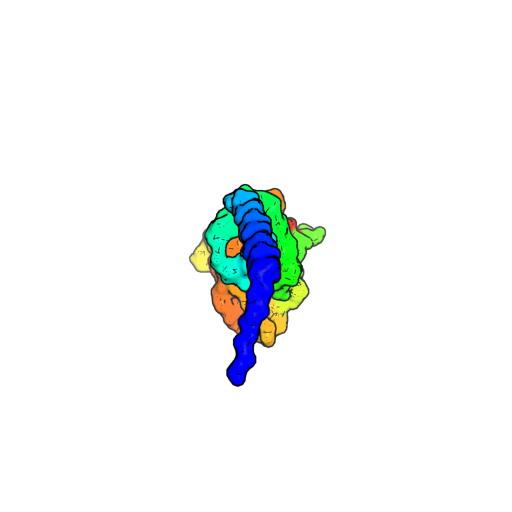.00 54.50 85 ALA A O 1
ATOM 668 N N . SER A 1 86 ? -12.312 13.042 7.600 1.00 60.84 86 SER A N 1
ATOM 669 C CA . SER A 1 86 ? -12.901 12.408 8.782 1.00 60.84 86 SER A CA 1
ATOM 670 C C . SER A 1 86 ? -12.265 13.022 10.026 1.00 60.84 86 SER A C 1
ATOM 672 O O . SER A 1 86 ? -11.067 13.298 10.038 1.00 60.84 86 SER A O 1
ATOM 674 N N . THR A 1 87 ? -13.058 13.243 11.071 1.00 59.41 87 THR A N 1
ATOM 675 C CA . THR A 1 87 ? -12.558 13.657 12.393 1.00 59.41 87 THR A CA 1
ATOM 676 C C . THR A 1 87 ? -12.035 12.478 13.218 1.00 59.41 87 THR A C 1
ATOM 678 O O . THR A 1 87 ? -11.620 12.669 14.358 1.00 59.41 87 THR A O 1
ATOM 681 N N . GLU A 1 88 ? -12.103 11.261 12.680 1.00 66.56 88 GLU A N 1
ATOM 682 C CA . GLU A 1 88 ? -11.607 10.049 13.327 1.00 66.56 88 GLU A CA 1
ATOM 683 C C . GLU A 1 88 ? -10.081 9.965 13.234 1.00 66.56 88 GLU A C 1
ATOM 685 O O . GLU A 1 88 ? -9.492 10.297 12.206 1.00 66.56 88 GLU A O 1
ATOM 690 N N . GLU A 1 89 ? -9.443 9.480 14.303 1.00 70.69 89 GLU A N 1
ATOM 691 C CA . GLU A 1 89 ? -7.991 9.244 14.345 1.00 70.69 89 GLU A CA 1
ATOM 692 C C . GLU A 1 89 ? -7.548 8.246 13.261 1.00 70.69 89 GLU A C 1
ATOM 694 O O . GLU A 1 89 ? -6.461 8.376 12.698 1.00 70.69 89 GLU A O 1
ATOM 699 N N . TYR A 1 90 ? -8.430 7.300 12.919 1.00 77.38 90 TYR A N 1
ATOM 700 C CA . TYR A 1 90 ? -8.239 6.320 11.858 1.00 77.38 90 TYR A CA 1
ATOM 701 C C . TYR A 1 90 ? -9.466 6.251 10.946 1.00 77.38 90 TYR A C 1
ATOM 703 O O . TYR A 1 90 ? -10.391 5.493 11.239 1.00 77.38 90 TYR A O 1
ATOM 711 N N . PRO A 1 91 ? -9.494 7.013 9.840 1.00 82.06 91 PRO A N 1
ATOM 712 C CA . PRO A 1 91 ? -10.618 6.971 8.921 1.00 82.06 91 PRO A CA 1
ATOM 713 C C . PRO A 1 91 ? -10.751 5.602 8.255 1.00 82.06 91 PRO A C 1
ATOM 715 O O . PRO A 1 91 ? -9.772 5.021 7.781 1.00 82.06 91 PRO A O 1
ATOM 718 N N . GLU A 1 92 ? -11.987 5.133 8.120 1.00 89.88 92 GLU A N 1
ATOM 719 C CA . GLU A 1 92 ? -12.304 4.044 7.201 1.00 89.88 92 GLU A CA 1
ATOM 720 C C . GLU A 1 92 ? -12.069 4.473 5.742 1.00 89.88 92 GLU A C 1
ATOM 722 O O . GLU A 1 92 ? -12.462 5.557 5.300 1.00 89.88 92 GLU A O 1
ATOM 727 N N . ARG A 1 93 ? -11.401 3.612 4.967 1.00 90.19 93 ARG A N 1
ATOM 728 C CA . ARG A 1 93 ? -11.018 3.867 3.572 1.00 90.19 93 ARG A CA 1
ATOM 729 C C . ARG A 1 93 ? -11.767 2.904 2.662 1.00 90.19 93 ARG A C 1
ATOM 731 O O . ARG A 1 93 ? -11.448 1.717 2.596 1.00 90.19 93 ARG A O 1
ATOM 738 N N . HIS A 1 94 ? -12.764 3.415 1.947 1.00 90.69 94 HIS A N 1
ATOM 739 C CA . HIS A 1 94 ? -13.574 2.616 1.030 1.00 90.69 94 HIS A CA 1
ATOM 740 C C . HIS A 1 94 ? -13.021 2.670 -0.395 1.00 90.69 94 HIS A C 1
ATOM 742 O O . HIS A 1 94 ? -12.882 3.747 -0.973 1.00 90.69 94 HIS A O 1
ATOM 748 N N . GLY A 1 95 ? -12.770 1.498 -0.974 1.00 88.75 95 GLY A N 1
ATOM 749 C CA . GLY A 1 95 ? -12.497 1.322 -2.398 1.00 88.75 95 GLY A CA 1
ATOM 750 C C . GLY A 1 95 ? -13.627 0.597 -3.114 1.00 88.75 95 GLY A C 1
ATOM 751 O O . GLY A 1 95 ? -14.586 0.104 -2.507 1.00 88.75 95 GLY A O 1
ATOM 752 N N . GLU A 1 96 ? -13.489 0.459 -4.428 1.00 89.44 96 GLU A N 1
ATOM 753 C CA . GLU A 1 96 ? -14.382 -0.393 -5.205 1.00 89.44 96 GLU A CA 1
ATOM 754 C C . GLU A 1 96 ? -14.177 -1.863 -4.803 1.00 89.44 96 GLU A C 1
ATOM 756 O O . GLU A 1 96 ? -13.182 -2.490 -5.148 1.00 89.44 96 GLU A O 1
ATOM 761 N N . GLY A 1 97 ? -15.107 -2.417 -4.022 1.00 91.38 97 GLY A N 1
ATOM 762 C CA . GLY A 1 97 ? -15.071 -3.822 -3.603 1.00 91.38 97 GLY A CA 1
ATOM 763 C C . GLY A 1 97 ? -14.201 -4.131 -2.379 1.00 91.38 97 GLY A C 1
ATOM 764 O O . GLY A 1 97 ? -14.123 -5.301 -2.004 1.00 91.38 97 GLY A O 1
ATOM 765 N N . CYS A 1 98 ? -13.609 -3.127 -1.723 1.00 93.94 98 CYS A N 1
ATOM 766 C CA . CYS A 1 98 ? -12.837 -3.320 -0.493 1.00 93.94 98 CYS A CA 1
ATOM 767 C C . CYS A 1 98 ? -13.013 -2.184 0.532 1.00 93.94 98 CYS A C 1
ATOM 769 O O . CYS A 1 98 ? -13.467 -1.086 0.202 1.00 93.94 98 CYS A O 1
ATOM 771 N N . LEU A 1 99 ? -12.657 -2.471 1.781 1.00 94.19 99 LEU A N 1
ATOM 772 C CA . LEU A 1 99 ? -12.568 -1.536 2.900 1.00 94.19 99 LEU A CA 1
ATOM 773 C C . LEU A 1 99 ? -11.225 -1.752 3.602 1.00 94.19 99 LEU A C 1
ATOM 775 O O . LEU A 1 99 ? -10.852 -2.891 3.870 1.00 94.19 99 LEU A O 1
ATOM 779 N N . VAL A 1 100 ? -10.520 -0.669 3.915 1.00 94.94 100 VAL A N 1
ATOM 780 C CA . VAL A 1 100 ? -9.302 -0.684 4.730 1.00 94.94 100 VAL A CA 1
ATOM 781 C C . VAL A 1 100 ? -9.529 0.182 5.960 1.00 94.94 100 VAL A C 1
ATOM 783 O O . VAL A 1 100 ? -9.990 1.315 5.840 1.00 94.94 100 VAL A O 1
ATOM 786 N N . ARG A 1 101 ? -9.204 -0.341 7.143 1.00 94.00 101 ARG A N 1
ATOM 787 C CA . ARG A 1 101 ? -9.321 0.396 8.405 1.00 94.00 101 ARG A CA 1
ATOM 788 C C . ARG A 1 101 ? -8.240 -0.007 9.397 1.00 94.00 101 ARG A C 1
ATOM 790 O O . ARG A 1 101 ? -7.730 -1.131 9.354 1.00 94.00 101 ARG A O 1
ATOM 797 N N . LEU A 1 102 ? -7.928 0.915 10.302 1.00 93.56 102 LEU A N 1
ATOM 798 C CA . LEU A 1 102 ? -7.114 0.640 11.478 1.00 93.56 102 LEU A CA 1
ATOM 799 C C . LEU A 1 102 ? -8.007 0.502 12.708 1.00 93.56 102 LEU A C 1
ATOM 801 O O . LEU A 1 102 ? -9.024 1.178 12.837 1.00 93.56 102 LEU A O 1
ATOM 805 N N . GLN A 1 103 ? -7.630 -0.399 13.607 1.00 92.56 103 GLN A N 1
ATOM 806 C CA . GLN A 1 103 ? -8.325 -0.609 14.869 1.00 92.56 103 GLN A CA 1
ATOM 807 C C . GLN A 1 103 ? -7.317 -0.737 16.006 1.00 92.56 103 GLN A C 1
ATOM 809 O O . GLN A 1 103 ? -6.381 -1.529 15.922 1.00 92.56 103 GLN A O 1
ATOM 814 N N . ASP A 1 104 ? -7.542 -0.015 17.100 1.00 91.50 104 ASP A N 1
ATOM 815 C CA . ASP A 1 104 ? -6.665 -0.076 18.267 1.00 91.50 104 ASP A CA 1
ATOM 816 C C . ASP A 1 104 ? -6.544 -1.492 18.834 1.00 91.50 104 ASP A C 1
ATOM 818 O O . ASP A 1 104 ? -7.535 -2.213 19.021 1.00 91.50 104 ASP A O 1
ATOM 822 N N . SER A 1 105 ? -5.310 -1.886 19.156 1.00 90.50 105 SER A N 1
ATOM 823 C CA . SER A 1 105 ? -5.076 -3.112 19.902 1.00 90.50 105 SER A CA 1
ATOM 824 C C . SER A 1 105 ? -5.432 -2.910 21.373 1.00 90.50 105 SER A C 1
ATOM 826 O O . SER A 1 105 ? -4.929 -2.019 22.050 1.00 90.50 105 SER A O 1
ATOM 828 N N . ARG A 1 106 ? -6.291 -3.788 21.900 1.00 89.56 106 ARG A N 1
ATOM 829 C CA . ARG A 1 106 ? -6.609 -3.830 23.339 1.00 89.56 106 ARG A CA 1
ATOM 830 C C . ARG A 1 106 ? -5.523 -4.514 24.170 1.00 89.56 106 ARG A C 1
ATOM 832 O O . ARG A 1 106 ? -5.555 -4.420 25.391 1.00 89.56 106 ARG A O 1
ATOM 839 N N . ALA A 1 107 ? -4.617 -5.247 23.522 1.00 88.12 107 ALA A N 1
ATOM 840 C CA . ALA A 1 107 ? -3.573 -6.016 24.193 1.00 88.12 107 ALA A CA 1
ATOM 841 C C . ALA A 1 107 ? -2.288 -5.201 24.401 1.00 88.12 107 ALA A C 1
ATOM 843 O O . ALA A 1 107 ? -1.634 -5.359 25.428 1.00 88.12 107 ALA A O 1
ATOM 844 N N . GLN A 1 108 ? -1.930 -4.346 23.437 1.00 90.25 108 GLN A N 1
ATOM 845 C CA . GLN A 1 108 ? -0.707 -3.538 23.446 1.00 90.25 108 GLN A CA 1
ATOM 846 C C . GLN A 1 108 ? -1.004 -2.156 22.845 1.00 90.25 108 GLN A C 1
ATOM 848 O O . GLN A 1 108 ? -1.494 -2.066 21.725 1.00 90.25 108 GLN A O 1
ATOM 853 N N . ALA A 1 109 ? -0.756 -1.078 23.596 1.00 89.25 109 ALA A N 1
ATOM 854 C CA . ALA A 1 109 ? -1.175 0.283 23.224 1.00 89.25 109 ALA A CA 1
ATOM 855 C C . ALA A 1 109 ? -0.365 0.893 22.059 1.00 89.25 109 ALA A C 1
ATOM 857 O O . ALA A 1 109 ? -0.834 1.792 21.357 1.00 89.25 109 ALA A O 1
ATOM 858 N N . ASP A 1 110 ? 0.847 0.395 21.845 1.00 92.69 110 ASP A N 1
ATOM 859 C CA . ASP A 1 110 ? 1.754 0.763 20.759 1.00 92.69 110 ASP A CA 1
ATOM 860 C C . ASP A 1 110 ? 1.436 0.049 19.438 1.00 92.69 110 ASP A C 1
ATOM 862 O O . ASP A 1 110 ? 2.096 0.308 18.435 1.00 92.69 110 ASP A O 1
ATOM 866 N N . GLN A 1 111 ? 0.396 -0.787 19.405 1.00 93.56 111 GLN A N 1
ATOM 867 C CA . GLN A 1 111 ? 0.001 -1.562 18.235 1.00 93.56 111 GLN A CA 1
ATOM 868 C C . GLN A 1 111 ? -1.404 -1.218 17.747 1.00 93.56 111 GLN A C 1
ATOM 870 O O . GLN A 1 111 ? -2.317 -0.907 18.519 1.00 93.56 111 GLN A O 1
ATOM 875 N N . VAL A 1 112 ? -1.591 -1.352 16.437 1.00 94.75 112 VAL A N 1
ATOM 876 C CA . VAL A 1 112 ? -2.894 -1.257 15.776 1.00 94.75 112 VAL A CA 1
ATOM 877 C C . VAL A 1 112 ? -3.075 -2.421 14.809 1.00 94.75 112 VAL A C 1
ATOM 879 O O . VAL A 1 112 ? -2.127 -2.917 14.199 1.00 94.75 112 VAL A O 1
ATOM 882 N N . TYR A 1 113 ? -4.314 -2.874 14.669 1.00 96.12 113 TYR A N 1
ATOM 883 C CA . TYR A 1 113 ? -4.703 -3.852 13.669 1.00 96.12 113 TYR A CA 1
ATOM 884 C C . TYR A 1 113 ? -4.987 -3.151 12.347 1.00 96.12 113 TYR A C 1
ATOM 886 O O . TYR A 1 113 ? -5.859 -2.289 12.284 1.00 96.12 113 TYR A O 1
ATOM 894 N N . LEU A 1 114 ? -4.301 -3.575 11.291 1.00 96.69 114 LEU A N 1
ATOM 895 C CA . LEU A 1 114 ? -4.689 -3.307 9.913 1.00 96.69 114 LEU A CA 1
ATOM 896 C C . LEU A 1 114 ? -5.677 -4.379 9.473 1.00 96.69 114 LEU A C 1
ATOM 898 O O . LEU A 1 114 ? -5.339 -5.564 9.450 1.00 96.69 114 LEU A O 1
ATOM 902 N N . ILE A 1 115 ? -6.888 -3.950 9.128 1.00 96.75 115 ILE A N 1
ATOM 903 C CA . ILE A 1 115 ? -7.969 -4.822 8.680 1.00 96.75 115 ILE A CA 1
ATOM 904 C C . ILE A 1 115 ? -8.366 -4.407 7.266 1.00 96.75 115 ILE A C 1
ATOM 906 O O . ILE A 1 115 ? -8.670 -3.242 7.006 1.00 96.75 115 ILE A O 1
ATOM 910 N N . ILE A 1 116 ? -8.345 -5.377 6.357 1.00 96.69 116 ILE A N 1
ATOM 911 C CA . ILE A 1 116 ? -8.715 -5.223 4.954 1.00 96.69 116 ILE A CA 1
ATOM 912 C C . ILE A 1 116 ? -9.846 -6.206 4.672 1.00 96.69 116 ILE A C 1
ATOM 914 O O . ILE A 1 116 ? -9.669 -7.419 4.794 1.00 96.69 116 ILE A O 1
ATOM 918 N N . GLU A 1 117 ? -11.003 -5.688 4.285 1.00 96.19 117 GLU A N 1
ATOM 919 C CA . GLU A 1 117 ? -12.204 -6.471 4.011 1.00 96.19 117 GLU A CA 1
ATOM 920 C C . GLU A 1 117 ? -12.521 -6.398 2.514 1.00 96.19 117 GLU A C 1
ATOM 922 O O . GLU A 1 117 ? -12.698 -5.316 1.955 1.00 96.19 117 GLU A O 1
ATOM 927 N N . VAL A 1 118 ? -12.591 -7.550 1.848 1.00 94.81 118 VAL A N 1
ATOM 928 C CA . VAL A 1 118 ? -12.968 -7.688 0.437 1.00 94.81 118 VAL A CA 1
ATOM 929 C C . VAL A 1 118 ? -14.417 -8.161 0.360 1.00 94.81 118 VAL A C 1
ATOM 931 O O . VAL A 1 118 ? -14.779 -9.193 0.924 1.00 94.81 118 VAL A O 1
ATOM 934 N N . LYS A 1 119 ? -15.259 -7.407 -0.357 1.00 90.88 119 LYS A N 1
ATOM 935 C CA . LYS A 1 119 ? -16.710 -7.653 -0.419 1.00 90.88 119 LYS A CA 1
ATOM 936 C C . LYS A 1 119 ? -17.062 -8.952 -1.147 1.00 90.88 119 LYS A C 1
ATOM 938 O O . LYS A 1 119 ? -17.985 -9.650 -0.736 1.00 90.88 119 LYS A O 1
ATOM 943 N N . ASP A 1 120 ? -16.344 -9.271 -2.224 1.00 88.88 120 ASP A N 1
ATOM 944 C CA . ASP A 1 120 ? -16.527 -10.520 -2.967 1.00 88.88 120 ASP A CA 1
ATOM 945 C C . ASP A 1 120 ? -15.552 -11.590 -2.469 1.00 88.88 120 ASP A C 1
ATOM 947 O O . ASP A 1 120 ? -14.375 -11.599 -2.821 1.00 88.88 120 ASP A O 1
ATOM 951 N N . GLN A 1 121 ? -16.058 -12.527 -1.668 1.00 80.56 121 GLN A N 1
ATOM 952 C CA . GLN A 1 121 ? -15.260 -13.609 -1.085 1.00 80.56 121 GLN A CA 1
ATOM 953 C C . GLN A 1 121 ? -14.782 -14.651 -2.108 1.00 80.56 121 GLN A C 1
ATOM 955 O O . GLN A 1 121 ? -14.011 -15.539 -1.751 1.00 80.56 121 GLN A O 1
ATOM 960 N N . ARG A 1 122 ? -15.248 -14.584 -3.364 1.00 79.94 122 ARG A N 1
ATOM 961 C CA . ARG A 1 122 ? -14.761 -15.443 -4.456 1.00 79.94 122 ARG A CA 1
ATOM 962 C C . ARG A 1 122 ? -13.501 -14.889 -5.113 1.00 79.94 122 ARG A C 1
ATOM 964 O O . ARG A 1 122 ? -12.854 -15.614 -5.863 1.00 79.94 122 ARG A O 1
ATOM 971 N N . ARG A 1 123 ? -13.185 -13.612 -4.877 1.00 81.62 123 ARG A N 1
ATOM 972 C CA . ARG A 1 123 ? -11.974 -12.965 -5.382 1.00 81.62 123 ARG A CA 1
ATOM 973 C C . ARG A 1 123 ? -10.767 -13.379 -4.549 1.00 81.62 123 ARG A C 1
ATOM 975 O O . ARG A 1 123 ? -10.878 -13.606 -3.345 1.00 81.62 123 ARG A O 1
ATOM 982 N N . ASP A 1 124 ? -9.607 -13.405 -5.195 1.00 87.38 124 ASP A N 1
ATOM 983 C CA . ASP A 1 124 ? -8.343 -13.569 -4.489 1.00 87.38 124 ASP A CA 1
ATOM 984 C C . ASP A 1 124 ? -8.116 -12.398 -3.525 1.00 87.38 124 ASP A C 1
ATOM 986 O O . ASP A 1 124 ? -8.370 -11.233 -3.848 1.00 87.38 124 ASP A O 1
ATOM 990 N N . LEU A 1 125 ? -7.644 -12.729 -2.323 1.00 93.06 125 LEU A N 1
ATOM 991 C CA . LEU A 1 125 ? -7.285 -11.739 -1.316 1.00 93.06 125 LEU A CA 1
ATOM 992 C C . LEU A 1 125 ? -5.913 -11.136 -1.617 1.00 93.06 125 LEU A C 1
ATOM 994 O O . LEU A 1 125 ? -5.017 -11.863 -2.062 1.00 93.06 125 LEU A O 1
ATOM 998 N N . PRO A 1 126 ? -5.730 -9.834 -1.335 1.00 93.94 126 PRO A N 1
ATOM 999 C CA . PRO A 1 126 ? -4.456 -9.187 -1.566 1.00 93.94 126 PRO A CA 1
ATOM 1000 C C . PRO A 1 126 ? -3.383 -9.776 -0.651 1.00 93.94 126 PRO A C 1
ATOM 1002 O O . PRO A 1 126 ? -3.609 -10.036 0.531 1.00 93.94 126 PRO A O 1
ATOM 1005 N N . LYS A 1 127 ? -2.203 -9.970 -1.226 1.00 94.31 127 LYS A N 1
ATOM 1006 C CA . LYS A 1 127 ? -0.979 -10.448 -0.575 1.00 94.31 127 LYS A CA 1
ATOM 1007 C C . LYS A 1 127 ? -0.006 -9.312 -0.290 1.00 94.31 127 LYS A C 1
ATOM 1009 O O . LYS A 1 127 ? 0.985 -9.523 0.396 1.00 94.31 127 LYS A O 1
ATOM 1014 N N . SER A 1 128 ? -0.271 -8.122 -0.816 1.00 94.88 128 SER A N 1
ATOM 1015 C CA . SER A 1 128 ? 0.553 -6.938 -0.614 1.00 94.88 128 SER A CA 1
ATOM 1016 C C . SER A 1 128 ? -0.294 -5.671 -0.538 1.00 94.88 128 SER A C 1
ATOM 1018 O O . SER A 1 128 ? -1.320 -5.538 -1.212 1.00 94.88 128 SER A O 1
ATOM 1020 N N . LEU A 1 129 ? 0.162 -4.738 0.294 1.00 96.12 129 LEU A N 1
ATOM 1021 C CA . LEU A 1 129 ? -0.367 -3.386 0.418 1.00 96.12 129 LEU A CA 1
ATOM 1022 C C . LEU A 1 129 ? 0.764 -2.397 0.158 1.00 96.12 129 LEU A C 1
ATOM 1024 O O . LEU A 1 129 ? 1.796 -2.437 0.826 1.00 96.12 129 LEU A O 1
ATOM 1028 N N . THR A 1 130 ? 0.545 -1.478 -0.774 1.00 96.69 130 THR A N 1
ATOM 1029 C CA . THR A 1 130 ? 1.445 -0.354 -1.030 1.00 96.69 130 THR A CA 1
ATOM 1030 C C . THR A 1 130 ? 0.716 0.957 -0.773 1.00 96.69 130 THR A C 1
ATOM 1032 O O . THR A 1 130 ? -0.392 1.163 -1.266 1.00 96.69 130 THR A O 1
ATOM 1035 N N . LEU A 1 131 ? 1.354 1.848 -0.014 1.00 96.25 131 LEU A N 1
ATOM 1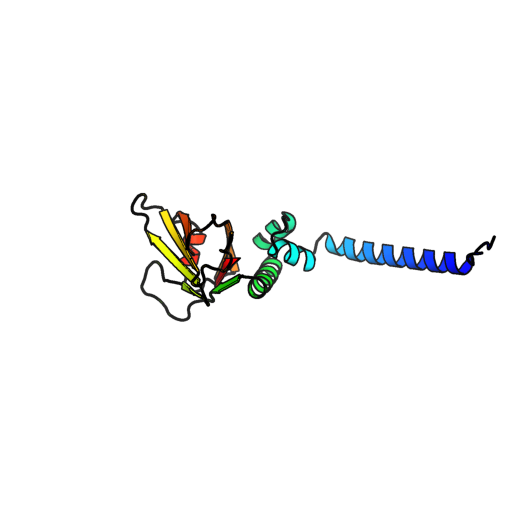036 C CA . LEU A 1 131 ? 0.832 3.166 0.336 1.00 96.25 131 LEU A CA 1
ATOM 1037 C C . LEU A 1 131 ? 1.677 4.259 -0.306 1.00 96.25 131 LEU A C 1
ATOM 1039 O O . LEU A 1 131 ? 2.908 4.185 -0.255 1.00 96.25 131 LEU A O 1
ATOM 1043 N N . PHE A 1 132 ? 1.016 5.287 -0.833 1.00 95.69 132 PHE A N 1
ATOM 1044 C CA . PHE A 1 132 ? 1.651 6.523 -1.288 1.00 95.69 132 PHE A CA 1
ATOM 1045 C C . PHE A 1 132 ? 1.009 7.716 -0.600 1.00 95.69 132 PHE A C 1
ATOM 1047 O O . PHE A 1 132 ? -0.156 8.006 -0.840 1.00 95.69 132 PHE A O 1
ATOM 1054 N N . GLY A 1 133 ? 1.773 8.399 0.247 1.00 92.50 133 GLY A N 1
ATOM 1055 C CA . GLY A 1 133 ? 1.348 9.635 0.895 1.00 92.50 133 GLY A CA 1
ATOM 1056 C C . GLY A 1 133 ? 1.883 10.888 0.213 1.00 92.50 133 GLY A C 1
ATOM 1057 O O . GLY A 1 133 ? 2.496 10.851 -0.859 1.00 92.50 133 GLY A O 1
ATOM 1058 N N . VAL A 1 134 ? 1.706 12.012 0.906 1.00 87.50 134 VAL A N 1
ATOM 1059 C CA . VAL A 1 134 ? 2.250 13.316 0.510 1.00 87.50 134 VAL A CA 1
ATOM 1060 C C . VAL A 1 134 ? 3.782 13.252 0.409 1.00 87.50 134 VAL A C 1
ATOM 1062 O O . VAL A 1 134 ? 4.438 12.477 1.109 1.00 87.50 134 VAL A O 1
ATOM 1065 N N . GLU A 1 135 ? 4.355 14.072 -0.476 1.00 86.75 135 GLU A N 1
ATOM 1066 C CA . GLU A 1 135 ? 5.803 14.114 -0.763 1.00 86.75 135 GLU A CA 1
ATOM 1067 C C . GLU A 1 135 ? 6.360 12.780 -1.286 1.00 86.75 135 GLU A C 1
ATOM 1069 O O . GLU A 1 135 ? 7.528 12.452 -1.081 1.00 86.75 135 GLU A O 1
ATOM 1074 N N . ASP A 1 136 ? 5.509 11.988 -1.946 1.00 84.44 136 ASP A N 1
ATOM 1075 C CA . ASP A 1 136 ? 5.855 10.686 -2.513 1.00 84.44 136 ASP A CA 1
ATOM 1076 C C . ASP A 1 136 ? 6.359 9.675 -1.459 1.00 84.44 136 ASP A C 1
ATOM 1078 O O . ASP A 1 136 ? 7.021 8.691 -1.808 1.00 84.44 136 ASP A O 1
ATOM 1082 N N . LYS A 1 137 ? 6.047 9.869 -0.165 1.00 91.81 137 LYS A N 1
ATOM 1083 C CA . LYS A 1 137 ? 6.356 8.893 0.894 1.00 91.81 137 LYS A CA 1
ATOM 1084 C C . LYS A 1 137 ? 5.693 7.562 0.572 1.00 91.81 137 LYS A C 1
ATOM 1086 O O . LYS A 1 137 ? 4.501 7.509 0.286 1.00 91.81 137 LYS A O 1
ATOM 1091 N N . MET A 1 138 ? 6.478 6.493 0.633 1.00 93.88 138 MET A N 1
ATOM 1092 C CA . MET A 1 138 ? 6.044 5.169 0.213 1.00 93.88 138 MET A CA 1
ATOM 1093 C C . MET A 1 138 ? 6.420 4.124 1.253 1.00 93.88 138 MET A C 1
ATOM 1095 O O . MET A 1 138 ? 7.549 4.103 1.744 1.00 93.88 138 MET A O 1
ATOM 1099 N N . VAL A 1 139 ? 5.489 3.213 1.520 1.00 95.06 139 VAL A N 1
ATOM 1100 C CA . VAL A 1 139 ? 5.761 1.962 2.230 1.00 95.06 139 VAL A CA 1
ATOM 1101 C C . VAL A 1 139 ? 5.025 0.823 1.538 1.00 95.06 139 VAL A C 1
ATOM 1103 O O . VAL A 1 139 ? 3.981 1.022 0.917 1.00 95.06 139 VAL A O 1
ATOM 1106 N N . SER A 1 140 ? 5.597 -0.373 1.589 1.00 94.06 140 SER A N 1
ATOM 1107 C CA . SER A 1 140 ? 4.950 -1.596 1.121 1.00 94.06 140 SER A CA 1
ATOM 1108 C C . SER A 1 140 ? 5.048 -2.656 2.201 1.00 94.06 140 SER A C 1
ATOM 1110 O O . SER A 1 140 ? 6.075 -2.754 2.870 1.00 94.06 140 SER A O 1
ATOM 1112 N N . LEU A 1 141 ? 3.966 -3.403 2.374 1.00 94.69 141 LEU A N 1
ATOM 1113 C CA . LEU A 1 141 ? 3.828 -4.457 3.364 1.00 94.69 141 LEU A CA 1
ATOM 1114 C C . LEU A 1 141 ? 3.379 -5.735 2.667 1.00 94.69 141 LEU A C 1
ATOM 1116 O O . LEU A 1 141 ? 2.432 -5.708 1.875 1.00 94.69 141 LEU A O 1
ATOM 1120 N N . ASP A 1 142 ? 4.017 -6.844 3.021 1.00 93.94 142 ASP A N 1
ATOM 1121 C CA . ASP A 1 142 ? 3.469 -8.163 2.741 1.00 93.94 142 ASP A CA 1
ATOM 1122 C C . ASP A 1 142 ? 2.297 -8.415 3.687 1.00 93.94 142 ASP A C 1
ATOM 1124 O O . ASP A 1 142 ? 2.371 -8.184 4.898 1.00 93.94 142 ASP A O 1
ATOM 1128 N N . LEU A 1 143 ? 1.191 -8.869 3.116 1.00 96.00 143 LEU A N 1
ATOM 1129 C CA . LEU A 1 143 ? -0.017 -9.183 3.848 1.00 96.00 143 LEU A CA 1
ATOM 1130 C C . LEU A 1 143 ? -0.079 -10.689 4.125 1.00 96.00 143 LEU A C 1
ATOM 1132 O O . LEU A 1 143 ? 0.237 -11.498 3.246 1.00 96.00 143 LEU A O 1
ATOM 1136 N N . PRO A 1 144 ? -0.512 -11.095 5.329 1.00 96.06 144 PRO A N 1
ATOM 1137 C CA . PRO A 1 144 ? -0.730 -12.500 5.620 1.00 96.06 144 PRO A CA 1
ATOM 1138 C C . PRO A 1 144 ? -1.895 -13.051 4.792 1.00 96.06 144 PRO A C 1
ATOM 1140 O O . PRO A 1 144 ? -2.721 -12.313 4.252 1.00 96.06 144 PRO A O 1
ATOM 1143 N N . ALA A 1 145 ? -2.002 -14.378 4.738 1.00 93.88 145 ALA A N 1
ATOM 1144 C CA . ALA A 1 145 ? -3.175 -15.016 4.159 1.00 93.88 145 ALA A CA 1
ATOM 1145 C C . ALA A 1 145 ? -4.439 -14.587 4.921 1.00 93.88 145 ALA A C 1
ATOM 1147 O O . ALA A 1 145 ? -4.505 -14.692 6.147 1.00 93.88 145 ALA A O 1
ATOM 1148 N N . GLY A 1 146 ? -5.446 -14.118 4.189 1.00 92.25 146 GLY A N 1
ATOM 1149 C CA . GLY A 1 146 ? -6.738 -13.792 4.775 1.00 92.25 146 GLY A CA 1
ATOM 1150 C C . GLY A 1 146 ? -7.687 -14.987 4.851 1.00 92.25 146 GLY A C 1
ATOM 1151 O O . GLY A 1 146 ? -7.446 -16.055 4.284 1.00 92.25 146 GLY A O 1
ATOM 1152 N N . ARG A 1 147 ? -8.802 -14.796 5.555 1.00 92.00 147 ARG A N 1
ATOM 1153 C CA . ARG A 1 147 ? -9.857 -15.794 5.749 1.00 92.00 147 ARG A CA 1
ATOM 1154 C C . ARG A 1 147 ? -11.224 -15.125 5.662 1.00 92.00 147 ARG A C 1
ATOM 1156 O O . ARG A 1 147 ? -11.426 -14.062 6.234 1.00 92.00 147 ARG A O 1
ATOM 1163 N N . ASN A 1 148 ? -12.173 -15.769 4.978 1.00 90.25 148 ASN A N 1
ATOM 1164 C CA . ASN A 1 148 ? -13.558 -15.294 4.836 1.00 90.25 148 ASN A CA 1
ATOM 1165 C C . ASN A 1 148 ? -13.665 -13.849 4.308 1.00 90.25 148 ASN A C 1
ATOM 1167 O O . ASN A 1 148 ? -14.464 -13.063 4.807 1.00 90.25 148 ASN A O 1
ATOM 1171 N N . GLY A 1 149 ? -12.838 -13.484 3.325 1.00 92.81 149 GLY A N 1
ATOM 1172 C CA . GLY A 1 149 ? -12.832 -12.127 2.769 1.00 92.81 149 GLY A CA 1
ATOM 1173 C C . GLY A 1 149 ? -12.029 -11.101 3.578 1.00 92.81 149 GLY A C 1
ATOM 1174 O O . GLY A 1 149 ? -11.972 -9.948 3.170 1.00 92.81 149 GLY A O 1
ATOM 1175 N N . VAL A 1 150 ? -11.409 -11.487 4.699 1.00 95.94 150 VAL A N 1
ATOM 1176 C CA . VAL A 1 150 ? -10.716 -10.556 5.602 1.00 95.94 150 VAL A CA 1
ATOM 1177 C C . VAL A 1 150 ? -9.233 -10.886 5.694 1.00 95.94 150 VAL A C 1
ATOM 1179 O O . VAL A 1 150 ? -8.856 -12.017 5.998 1.00 95.94 150 VAL A O 1
ATOM 1182 N N . VAL A 1 151 ? -8.390 -9.883 5.475 1.00 96.81 151 VAL A N 1
ATOM 1183 C CA . VAL A 1 151 ? -6.956 -9.915 5.769 1.00 96.81 151 VAL A CA 1
ATOM 1184 C C . VAL A 1 151 ? -6.715 -9.041 6.994 1.00 96.81 151 VAL A C 1
ATOM 1186 O O . VAL A 1 151 ? -7.158 -7.894 7.035 1.00 96.81 151 VAL A O 1
ATOM 1189 N N . GLN A 1 152 ? -6.024 -9.578 7.998 1.00 96.19 152 GLN A N 1
ATOM 1190 C CA . GLN A 1 152 ? -5.739 -8.862 9.237 1.00 96.19 152 GLN A CA 1
ATOM 1191 C C . GLN A 1 152 ? -4.282 -9.057 9.640 1.00 96.19 152 GLN A C 1
ATOM 1193 O O . GLN A 1 152 ? -3.789 -10.183 9.680 1.00 96.19 152 GLN A O 1
ATOM 1198 N N . THR A 1 153 ? -3.608 -7.960 9.970 1.00 96.19 153 THR A N 1
ATOM 1199 C CA . THR A 1 153 ? -2.245 -7.969 10.507 1.00 96.19 153 THR A CA 1
ATOM 1200 C C . THR A 1 153 ? -2.083 -6.901 11.585 1.00 96.19 153 THR A C 1
ATOM 1202 O O . THR A 1 153 ? -2.929 -6.017 11.720 1.00 96.19 153 THR A O 1
ATOM 1205 N N . ILE A 1 154 ? -1.017 -6.996 12.374 1.00 95.81 154 ILE A N 1
ATOM 1206 C CA . ILE A 1 154 ? -0.652 -6.002 13.386 1.00 95.81 154 ILE A CA 1
ATOM 1207 C C . ILE A 1 154 ? 0.493 -5.159 12.834 1.00 95.81 154 ILE A C 1
ATOM 1209 O O . ILE A 1 154 ? 1.430 -5.697 12.245 1.00 95.81 154 ILE A O 1
ATOM 1213 N N . ILE A 1 155 ? 0.419 -3.847 13.041 1.00 96.19 155 ILE A N 1
ATOM 1214 C CA . ILE A 1 155 ? 1.509 -2.912 12.763 1.00 96.19 155 ILE A CA 1
ATOM 1215 C C . ILE A 1 155 ? 1.744 -2.011 13.976 1.00 96.19 155 ILE A C 1
ATOM 1217 O O . ILE A 1 155 ? 0.824 -1.747 14.756 1.00 96.19 155 ILE A O 1
ATOM 1221 N N . ASP A 1 156 ? 2.969 -1.510 14.120 1.00 95.75 156 ASP A N 1
ATOM 1222 C CA . ASP A 1 156 ? 3.286 -0.528 15.156 1.00 95.75 156 ASP A CA 1
ATOM 1223 C C . ASP A 1 156 ? 2.585 0.802 14.861 1.00 95.75 156 ASP A C 1
ATOM 1225 O O . ASP A 1 156 ? 2.606 1.296 13.728 1.00 95.75 156 ASP A O 1
ATOM 1229 N N . ARG A 1 157 ? 2.013 1.428 15.892 1.00 93.38 157 ARG A N 1
ATOM 1230 C CA . ARG A 1 157 ? 1.334 2.730 15.808 1.00 93.38 157 ARG A CA 1
ATOM 1231 C C . ARG A 1 157 ? 2.264 3.835 15.306 1.00 93.38 157 ARG A C 1
ATOM 1233 O O . ARG A 1 157 ? 1.824 4.745 14.614 1.00 93.38 157 ARG A O 1
ATOM 1240 N N . SER A 1 158 ? 3.549 3.754 15.644 1.00 93.75 158 SER A N 1
ATOM 1241 C CA . SER A 1 158 ? 4.579 4.704 15.211 1.00 93.75 158 SER A CA 1
ATOM 1242 C C . SER A 1 158 ? 5.171 4.379 13.835 1.00 93.75 158 SER A C 1
ATOM 1244 O O . SER A 1 158 ? 6.011 5.132 13.338 1.00 93.75 158 SER A O 1
ATOM 1246 N N . SER A 1 159 ? 4.761 3.272 13.206 1.00 95.19 159 SER A N 1
ATOM 1247 C CA . SER A 1 159 ? 5.253 2.901 11.882 1.00 95.19 159 SER A CA 1
ATOM 1248 C C . SER A 1 159 ? 4.796 3.900 10.818 1.00 95.19 159 SER A C 1
ATOM 1250 O O . SER A 1 159 ? 3.702 4.465 10.882 1.00 95.19 159 SER A O 1
ATOM 1252 N N . LEU A 1 160 ? 5.607 4.059 9.768 1.00 94.75 160 LEU A N 1
ATOM 1253 C CA . LEU A 1 160 ? 5.228 4.869 8.608 1.00 94.75 160 LEU A CA 1
ATOM 1254 C C . LEU A 1 160 ? 3.908 4.387 7.982 1.00 94.75 160 LEU A C 1
ATOM 1256 O O . LEU A 1 160 ? 3.140 5.203 7.489 1.00 94.75 160 LEU A O 1
ATOM 1260 N N . ALA A 1 161 ? 3.620 3.083 8.026 1.00 95.31 161 ALA A N 1
ATOM 1261 C CA . ALA A 1 161 ? 2.366 2.537 7.521 1.00 95.31 161 ALA A CA 1
ATOM 1262 C C . ALA A 1 161 ? 1.148 3.040 8.303 1.00 95.31 161 ALA A C 1
ATOM 1264 O O . ALA A 1 161 ? 0.184 3.480 7.682 1.00 95.31 161 ALA A O 1
ATOM 1265 N N . ALA A 1 162 ? 1.205 3.031 9.639 1.00 93.75 162 ALA A N 1
ATOM 1266 C CA . ALA A 1 162 ? 0.123 3.548 10.474 1.00 93.75 162 ALA A CA 1
ATOM 1267 C C . ALA A 1 162 ? -0.092 5.053 10.246 1.00 93.75 162 ALA A C 1
ATOM 1269 O O . ALA A 1 162 ? -1.227 5.492 10.069 1.00 93.75 162 ALA A O 1
ATOM 1270 N N . VAL A 1 163 ? 1.000 5.822 10.159 1.00 93.06 163 VAL A N 1
ATOM 1271 C CA . VAL A 1 163 ? 0.954 7.264 9.863 1.00 93.06 163 VAL A CA 1
ATOM 1272 C C . VAL A 1 163 ? 0.309 7.535 8.502 1.00 93.06 163 VAL A C 1
ATOM 1274 O O . VAL A 1 163 ? -0.553 8.400 8.394 1.00 93.06 163 VAL A O 1
ATOM 1277 N N . LEU A 1 164 ? 0.699 6.791 7.463 1.00 93.81 164 LEU A N 1
ATOM 1278 C CA . LEU A 1 164 ? 0.144 6.968 6.122 1.00 93.81 164 LEU A CA 1
ATOM 1279 C C . LEU A 1 164 ? -1.326 6.544 6.047 1.00 93.81 164 LEU A C 1
ATOM 1281 O O . LEU A 1 164 ? -2.119 7.249 5.439 1.00 93.81 164 LEU A O 1
ATOM 1285 N N . LEU A 1 165 ? -1.723 5.443 6.683 1.00 92.62 165 LEU A N 1
ATOM 1286 C CA . LEU A 1 165 ? -3.124 5.001 6.700 1.00 92.62 165 LEU A CA 1
ATOM 1287 C C . LEU A 1 165 ? -4.058 5.974 7.434 1.00 92.62 165 LEU A C 1
ATOM 1289 O O . LEU A 1 165 ? -5.238 6.039 7.097 1.00 92.62 165 LEU A O 1
ATOM 1293 N N . ALA A 1 166 ? -3.538 6.730 8.405 1.00 90.38 166 ALA A N 1
ATOM 1294 C CA . ALA A 1 166 ? -4.276 7.799 9.072 1.00 90.38 166 ALA A CA 1
ATOM 1295 C C . ALA A 1 166 ? -4.398 9.075 8.215 1.00 90.38 166 ALA A C 1
ATOM 1297 O O . ALA A 1 166 ? -5.328 9.858 8.403 1.00 90.38 166 ALA A O 1
ATOM 1298 N N . ASP A 1 167 ? -3.481 9.301 7.265 1.00 90.50 167 ASP A N 1
ATOM 1299 C CA . ASP A 1 167 ? -3.497 10.485 6.404 1.00 90.50 167 ASP A CA 1
ATOM 1300 C C . ASP A 1 167 ? -4.539 10.335 5.277 1.00 90.50 167 ASP A C 1
ATOM 1302 O O . ASP A 1 167 ? -4.421 9.444 4.424 1.00 90.50 167 ASP A O 1
ATOM 1306 N N . PRO A 1 168 ? -5.552 11.223 5.195 1.00 89.19 168 PRO A N 1
ATOM 1307 C CA . PRO A 1 168 ? -6.562 11.143 4.153 1.00 89.19 168 PRO A CA 1
ATOM 1308 C C . PRO A 1 168 ? -6.001 11.303 2.732 1.00 89.19 168 PRO A C 1
ATOM 1310 O O . PRO A 1 168 ? -6.648 10.842 1.787 1.00 89.19 168 PRO A O 1
ATOM 1313 N N . LYS A 1 169 ? -4.807 11.888 2.577 1.00 91.06 169 LYS A N 1
ATOM 1314 C CA . LYS A 1 169 ? -4.102 12.076 1.299 1.00 91.06 169 LYS A CA 1
ATOM 1315 C C . LYS A 1 169 ? -3.272 10.866 0.869 1.00 91.06 169 LYS A C 1
ATOM 1317 O O . LYS A 1 169 ? -2.501 10.955 -0.081 1.00 91.06 169 LYS A O 1
ATOM 1322 N N . THR A 1 170 ? -3.400 9.740 1.565 1.00 93.06 170 THR A N 1
ATOM 1323 C CA . THR A 1 170 ? -2.702 8.511 1.190 1.00 93.06 170 THR A CA 1
ATOM 1324 C C . THR A 1 170 ? -3.501 7.694 0.189 1.00 93.06 170 THR A C 1
ATOM 1326 O O . THR A 1 170 ? -4.624 7.274 0.455 1.00 93.06 170 THR A O 1
ATOM 1329 N N . GLU A 1 171 ? -2.893 7.369 -0.938 1.00 94.88 171 GLU A N 1
ATOM 1330 C CA . GLU A 1 171 ? -3.409 6.344 -1.834 1.00 94.88 171 GLU A CA 1
ATOM 1331 C C . GLU A 1 171 ? -3.025 4.944 -1.367 1.00 94.88 171 GLU A C 1
ATOM 1333 O O . GLU A 1 171 ? -1.920 4.718 -0.862 1.00 94.88 171 GLU A O 1
ATOM 1338 N N . ILE A 1 172 ? -3.925 3.989 -1.596 1.00 95.50 172 ILE A N 1
ATOM 1339 C CA . ILE A 1 172 ? -3.751 2.594 -1.197 1.00 95.50 172 ILE A CA 1
ATOM 1340 C C . ILE A 1 172 ? -3.895 1.700 -2.426 1.00 95.50 172 ILE A C 1
ATOM 1342 O O . ILE A 1 172 ? -4.907 1.739 -3.127 1.00 95.50 172 ILE A O 1
ATOM 1346 N N . PHE A 1 173 ? -2.898 0.849 -2.650 1.00 96.44 173 PHE A N 1
ATOM 1347 C CA . PHE A 1 173 ? -2.888 -0.164 -3.700 1.00 96.44 173 PHE A CA 1
ATOM 1348 C C . PHE A 1 173 ? -2.835 -1.549 -3.057 1.00 96.44 173 PHE A C 1
ATOM 1350 O O . PHE A 1 173 ? -1.941 -1.829 -2.257 1.00 96.44 173 PHE A O 1
ATOM 1357 N N . LEU A 1 174 ? -3.785 -2.413 -3.415 1.00 95.06 174 LEU A N 1
ATOM 1358 C CA . LEU A 1 174 ? -3.876 -3.790 -2.929 1.00 95.06 174 LEU A CA 1
ATOM 1359 C C . LEU A 1 174 ? -3.695 -4.764 -4.094 1.00 95.06 174 LEU A C 1
ATOM 1361 O O . LEU A 1 174 ? -4.371 -4.650 -5.123 1.00 95.06 174 LEU A O 1
ATOM 1365 N N . ARG A 1 175 ? -2.796 -5.729 -3.920 1.00 92.19 175 ARG A N 1
ATOM 1366 C CA . ARG A 1 175 ? -2.460 -6.764 -4.907 1.00 92.19 175 ARG A CA 1
ATOM 1367 C C . ARG A 1 175 ? -2.403 -8.127 -4.264 1.00 92.19 175 ARG A C 1
ATOM 1369 O O . ARG A 1 175 ? -1.748 -8.222 -3.204 1.00 92.19 175 ARG A O 1
#

Radius of gyration: 23.96 Å; chains: 1; bounding box: 46×51×77 Å

Foldseek 3Di:
DDDPDDDPVNVVVVVVVVVVVVVVVVVVVVVCVPPPDLVNLLCVLVVDDDVVLVVCCVPPPVSVVSNVVSLVVPFPWKFAQDPDDDPDQFDWTDTDQKIWTWAADPVDRQKIKIKMAGNDQVDAFFQKKWKAAPPRDIDMDGWDHDDPRMTMDMDGCPDPVVVRSSHSRMMMGTD

pLDDT: mean 83.43, std 15.24, range [38.84, 96.81]